Protein AF-A0A821CAJ6-F1 (afdb_monomer_lite)

pLDDT: mean 86.56, std 4.76, range [64.5, 92.81]

Structure (mmCIF, N/CA/C/O backbone):
data_AF-A0A821CAJ6-F1
#
_entry.id   AF-A0A821CAJ6-F1
#
loop_
_atom_site.group_PDB
_atom_site.id
_atom_site.type_symbol
_atom_site.label_atom_id
_atom_site.label_alt_id
_atom_site.label_comp_id
_atom_site.label_asym_id
_atom_site.label_entity_id
_atom_site.label_seq_id
_atom_site.pdbx_PDB_ins_code
_atom_site.Cartn_x
_atom_site.Cartn_y
_atom_site.Cartn_z
_atom_site.occupancy
_atom_site.B_iso_or_equiv
_atom_site.auth_seq_id
_atom_site.auth_comp_id
_atom_site.auth_asym_id
_atom_site.auth_atom_id
_atom_site.pdbx_PDB_model_num
ATOM 1 N N . MET A 1 1 ? 24.712 6.018 -14.344 1.00 65.50 1 MET A N 1
ATOM 2 C CA . MET A 1 1 ? 23.713 7.097 -14.518 1.00 65.50 1 MET A CA 1
ATOM 3 C C . MET A 1 1 ? 22.374 6.457 -14.853 1.00 65.50 1 MET A C 1
ATOM 5 O O . MET A 1 1 ? 22.356 5.584 -15.709 1.00 65.50 1 MET A O 1
ATOM 9 N N . LEU A 1 2 ? 21.296 6.824 -14.154 1.00 74.81 2 LEU A N 1
ATOM 10 C CA . LEU A 1 2 ? 19.942 6.337 -14.452 1.00 74.81 2 LEU A CA 1
ATOM 11 C C . LEU A 1 2 ? 19.462 6.935 -15.780 1.00 74.81 2 LEU A C 1
ATOM 13 O O . LEU A 1 2 ? 19.533 8.147 -15.980 1.00 74.81 2 LEU A O 1
ATOM 17 N N . ASN A 1 3 ? 18.991 6.088 -16.692 1.00 91.06 3 ASN A N 1
ATOM 18 C CA . ASN A 1 3 ? 18.388 6.528 -17.949 1.00 91.06 3 ASN A CA 1
ATOM 19 C C . ASN A 1 3 ? 17.007 7.166 -17.675 1.00 91.06 3 ASN A C 1
ATOM 21 O O . ASN A 1 3 ? 16.331 6.774 -16.723 1.00 91.06 3 ASN A O 1
ATOM 25 N N . ARG A 1 4 ? 16.535 8.092 -18.528 1.00 86.00 4 ARG A N 1
ATOM 26 C CA . ARG A 1 4 ? 15.215 8.753 -18.399 1.00 86.00 4 ARG A CA 1
ATOM 27 C C . ARG A 1 4 ? 14.074 7.758 -18.172 1.00 86.00 4 ARG A C 1
ATOM 29 O O . ARG A 1 4 ? 13.186 8.015 -17.368 1.00 86.00 4 ARG A O 1
ATOM 36 N N . GLN A 1 5 ? 14.125 6.605 -18.836 1.00 87.19 5 GLN A N 1
ATOM 37 C CA . GLN A 1 5 ? 13.130 5.545 -18.680 1.00 87.19 5 GLN A CA 1
ATOM 38 C C . GLN A 1 5 ? 13.160 4.887 -17.288 1.00 87.19 5 GLN A C 1
ATOM 40 O O . GLN A 1 5 ? 12.113 4.575 -16.731 1.00 87.19 5 GLN A O 1
ATOM 45 N N . GLN A 1 6 ? 14.343 4.699 -16.698 1.00 86.44 6 GLN A N 1
ATOM 46 C CA . GLN A 1 6 ? 14.479 4.123 -15.357 1.00 86.44 6 GLN A CA 1
ATOM 47 C C . GLN A 1 6 ? 14.007 5.108 -14.283 1.00 86.44 6 GLN A C 1
ATOM 49 O O . GLN A 1 6 ? 13.326 4.703 -13.344 1.00 86.44 6 GLN A O 1
ATOM 54 N N . THR A 1 7 ? 14.291 6.401 -14.462 1.00 88.62 7 THR A N 1
ATOM 55 C CA . THR A 1 7 ? 13.745 7.463 -13.608 1.00 88.62 7 THR A CA 1
ATOM 56 C C . THR A 1 7 ? 12.221 7.525 -13.706 1.00 88.62 7 THR A C 1
ATOM 58 O O . THR A 1 7 ? 11.556 7.638 -12.683 1.00 88.62 7 THR A O 1
ATOM 61 N N . ALA A 1 8 ? 11.649 7.380 -14.906 1.00 88.69 8 ALA A N 1
ATOM 62 C CA . ALA A 1 8 ? 10.198 7.329 -15.080 1.00 88.69 8 ALA A CA 1
ATOM 63 C C . ALA A 1 8 ? 9.569 6.134 -14.343 1.00 88.69 8 ALA A C 1
ATOM 65 O O . ALA A 1 8 ? 8.589 6.311 -13.626 1.00 88.69 8 ALA A O 1
ATOM 66 N N . PHE A 1 9 ? 10.151 4.932 -14.444 1.00 88.25 9 PHE A N 1
ATOM 67 C CA . PHE A 1 9 ? 9.663 3.769 -13.692 1.00 88.25 9 PHE A CA 1
ATOM 68 C C . PHE A 1 9 ? 9.765 3.952 -12.179 1.00 88.25 9 PHE A C 1
ATOM 70 O O . PHE A 1 9 ? 8.855 3.552 -11.457 1.00 88.25 9 PHE A O 1
ATOM 77 N N . PHE A 1 10 ? 10.844 4.573 -11.704 1.00 89.25 10 PHE A N 1
ATOM 78 C CA . PHE A 1 10 ? 10.988 4.906 -10.294 1.00 89.25 10 PHE A CA 1
ATOM 79 C C . PHE A 1 10 ? 9.899 5.878 -9.830 1.00 89.25 10 PHE A C 1
ATOM 81 O O . PHE A 1 10 ? 9.248 5.61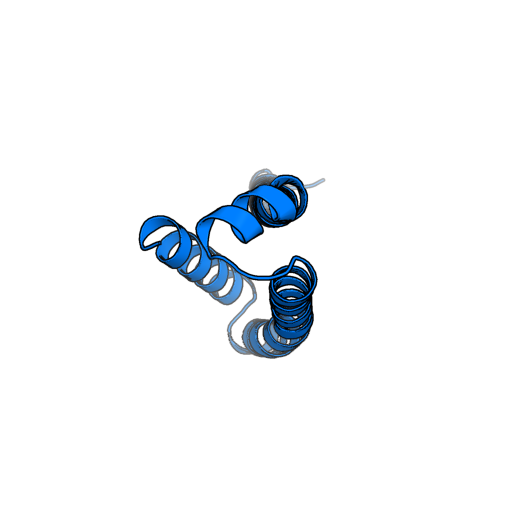1 -8.827 1.00 89.25 10 PHE A O 1
ATOM 88 N N . LEU A 1 11 ? 9.658 6.962 -10.575 1.00 92.38 11 LEU A N 1
ATOM 89 C CA . LEU A 1 11 ? 8.625 7.941 -10.233 1.00 92.38 11 LEU A CA 1
ATOM 90 C C . LEU A 1 11 ? 7.235 7.305 -10.202 1.00 92.38 11 LEU A C 1
ATOM 92 O O . LEU A 1 11 ? 6.497 7.524 -9.250 1.00 92.38 11 LEU A O 1
ATOM 96 N N . VAL A 1 12 ? 6.893 6.473 -11.189 1.00 90.62 12 VAL A N 1
ATOM 97 C CA . VAL A 1 12 ? 5.606 5.758 -11.204 1.00 90.62 12 VAL A CA 1
ATOM 98 C C . VAL A 1 12 ? 5.465 4.849 -9.981 1.00 90.62 12 VAL A C 1
ATOM 100 O O . VAL A 1 12 ? 4.430 4.878 -9.323 1.00 90.62 12 VAL A O 1
ATOM 103 N N . ALA A 1 13 ? 6.501 4.075 -9.643 1.00 88.44 13 ALA A N 1
ATOM 104 C CA . ALA A 1 13 ? 6.483 3.224 -8.454 1.00 88.44 13 ALA A CA 1
ATOM 105 C C . ALA A 1 13 ? 6.367 4.038 -7.156 1.00 88.44 13 ALA A C 1
ATOM 107 O O . ALA A 1 13 ? 5.640 3.647 -6.246 1.00 88.44 13 ALA A O 1
ATOM 108 N N . PHE A 1 14 ? 7.045 5.183 -7.088 1.00 91.19 14 PHE A N 1
ATOM 109 C CA . PHE A 1 14 ? 6.995 6.087 -5.945 1.00 91.19 14 PHE A CA 1
ATOM 110 C C . PHE A 1 14 ? 5.606 6.713 -5.762 1.00 91.19 14 PHE A C 1
ATOM 112 O O . PHE A 1 14 ? 5.075 6.706 -4.652 1.00 91.19 14 PHE A O 1
ATOM 119 N N . PHE A 1 15 ? 4.984 7.199 -6.841 1.00 91.69 15 PHE A N 1
ATOM 120 C CA . PHE A 1 15 ? 3.627 7.745 -6.789 1.00 91.69 15 PHE A CA 1
ATOM 121 C C . PHE A 1 15 ? 2.594 6.675 -6.441 1.00 91.69 15 PHE A C 1
ATOM 123 O O . PHE A 1 15 ? 1.761 6.917 -5.577 1.00 91.69 15 PHE A O 1
ATOM 130 N N . ALA A 1 16 ? 2.680 5.483 -7.041 1.00 89.38 16 ALA A N 1
ATOM 131 C CA . ALA A 1 16 ? 1.783 4.376 -6.712 1.00 89.38 16 ALA A CA 1
ATOM 132 C C . ALA A 1 16 ? 1.869 3.994 -5.225 1.00 89.38 16 ALA A C 1
ATOM 134 O O . ALA A 1 16 ? 0.848 3.815 -4.571 1.00 89.38 16 ALA A O 1
ATOM 135 N N . TRP A 1 17 ? 3.083 3.933 -4.670 1.00 89.38 17 TRP A N 1
ATOM 136 C CA . TRP A 1 17 ? 3.280 3.675 -3.243 1.00 89.38 17 TRP A CA 1
ATOM 137 C C . TRP A 1 17 ? 2.761 4.813 -2.352 1.00 89.38 17 TRP A C 1
ATOM 139 O O . TRP A 1 17 ? 2.209 4.561 -1.285 1.00 89.38 17 TRP A O 1
ATOM 149 N N . THR A 1 18 ? 2.913 6.063 -2.792 1.00 92.81 18 THR A N 1
ATOM 150 C CA . THR A 1 18 ? 2.411 7.233 -2.057 1.00 92.81 18 THR A CA 1
ATOM 151 C C . THR A 1 18 ? 0.882 7.249 -2.003 1.00 92.81 18 THR A C 1
ATOM 153 O O . THR A 1 18 ? 0.330 7.554 -0.950 1.00 92.81 18 THR A O 1
ATOM 156 N N . LEU A 1 19 ? 0.206 6.897 -3.103 1.00 89.75 19 LEU A N 1
ATOM 15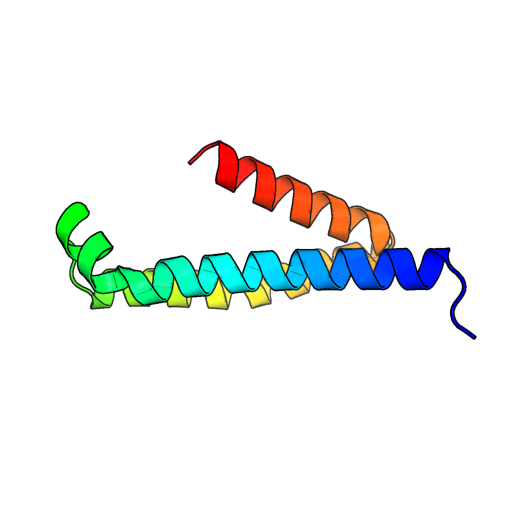7 C CA . LEU A 1 19 ? -1.257 6.796 -3.156 1.00 89.75 19 LEU A CA 1
ATOM 158 C C . LEU A 1 19 ? -1.774 5.676 -2.235 1.00 89.75 19 LEU A C 1
ATOM 160 O O . LEU A 1 19 ? -2.603 5.946 -1.377 1.00 89.75 19 LEU A O 1
ATOM 164 N N . ASP A 1 20 ? -1.182 4.477 -2.294 1.00 88.50 20 ASP A N 1
ATOM 165 C CA . ASP A 1 20 ? -1.514 3.362 -1.381 1.00 88.50 20 ASP A CA 1
ATOM 166 C C . ASP A 1 20 ? -1.384 3.761 0.103 1.00 88.50 20 ASP A C 1
ATOM 168 O O . ASP A 1 20 ? -2.239 3.452 0.935 1.00 88.50 20 ASP A O 1
ATOM 172 N N . ALA A 1 21 ? -0.323 4.497 0.450 1.00 90.88 21 ALA A N 1
ATOM 173 C CA . ALA A 1 21 ? -0.136 4.996 1.808 1.00 90.88 21 ALA A CA 1
ATOM 174 C C . ALA A 1 21 ? -1.183 6.055 2.192 1.00 90.88 21 ALA A C 1
ATOM 176 O O . ALA A 1 21 ? -1.697 6.027 3.312 1.00 90.88 21 ALA A O 1
ATOM 177 N N . PHE A 1 22 ? -1.496 6.983 1.283 1.00 91.50 22 PHE A N 1
ATOM 178 C CA . PHE A 1 22 ? -2.500 8.022 1.503 1.00 91.50 22 PHE A CA 1
ATOM 179 C C . PHE A 1 22 ? -3.861 7.420 1.873 1.00 91.50 22 PHE A C 1
ATOM 181 O O . PHE A 1 22 ? -4.449 7.837 2.872 1.00 91.50 22 PHE A O 1
ATOM 188 N N . ASP A 1 23 ? -4.310 6.391 1.160 1.00 88.56 23 ASP A N 1
ATOM 189 C CA . ASP A 1 23 ? -5.610 5.763 1.410 1.00 88.56 23 ASP A CA 1
ATOM 190 C C . ASP A 1 23 ? -5.655 5.021 2.747 1.00 88.56 23 ASP A C 1
ATOM 192 O O . ASP A 1 23 ? -6.609 5.163 3.522 1.00 88.56 23 ASP A O 1
ATOM 196 N N . PHE A 1 24 ? -4.575 4.318 3.099 1.00 88.81 24 PHE A N 1
ATOM 197 C CA . PHE A 1 24 ? -4.447 3.698 4.417 1.00 88.81 24 PHE A CA 1
ATOM 198 C C . PHE A 1 24 ? -4.557 4.727 5.556 1.00 88.81 24 PHE A C 1
ATOM 200 O O . PHE A 1 24 ? -5.251 4.493 6.556 1.00 88.81 24 PHE A O 1
ATOM 207 N N . PHE A 1 25 ? -3.897 5.881 5.417 1.00 91.12 25 PHE A N 1
ATOM 208 C CA . PHE A 1 25 ? -3.967 6.944 6.418 1.00 91.12 25 PHE A CA 1
ATOM 209 C C . PHE A 1 25 ? -5.327 7.637 6.437 1.00 91.12 25 PHE A C 1
ATOM 211 O O . PHE A 1 25 ? -5.833 7.910 7.524 1.00 91.12 25 PHE A O 1
ATOM 218 N N . SER A 1 26 ? -5.949 7.864 5.280 1.00 90.94 26 SER A N 1
ATOM 219 C CA . SER A 1 26 ? -7.287 8.452 5.183 1.00 90.94 26 SER A CA 1
ATOM 220 C C . SER A 1 26 ? -8.314 7.640 5.982 1.00 90.94 26 SER A C 1
ATOM 222 O O . SER A 1 26 ? -9.039 8.193 6.813 1.00 90.94 26 SER A O 1
ATOM 224 N N . VAL A 1 27 ? -8.307 6.309 5.842 1.00 88.81 27 VAL A N 1
ATOM 225 C CA . VAL A 1 27 ? -9.189 5.422 6.621 1.00 88.81 27 VAL A CA 1
ATOM 226 C C . VAL A 1 27 ? -8.824 5.429 8.105 1.00 88.81 27 VAL A C 1
ATOM 228 O O . VAL A 1 27 ? -9.706 5.535 8.958 1.00 88.81 27 VAL A O 1
ATOM 231 N N . THR A 1 28 ? -7.531 5.345 8.431 1.00 89.38 28 THR A N 1
ATOM 232 C CA . THR A 1 28 ? -7.064 5.247 9.824 1.00 89.38 28 THR A CA 1
ATOM 233 C C . THR A 1 28 ? -7.342 6.523 10.630 1.00 89.38 28 THR A C 1
ATOM 235 O O . THR A 1 28 ? -7.677 6.448 11.813 1.00 89.38 28 THR A O 1
ATOM 238 N N . LEU A 1 29 ? -7.259 7.699 10.004 1.00 91.38 29 LEU A N 1
ATOM 239 C CA . LEU A 1 29 ? -7.563 8.982 10.648 1.00 91.38 29 LEU A CA 1
ATOM 240 C C . LEU A 1 29 ? -9.067 9.175 10.893 1.00 91.38 29 LEU A C 1
ATOM 242 O O . LEU A 1 29 ? -9.450 9.803 11.878 1.00 91.38 29 LEU A O 1
ATOM 246 N N . ASN A 1 30 ? -9.920 8.587 10.050 1.00 91.44 30 ASN A N 1
ATOM 247 C CA . ASN A 1 30 ? -11.376 8.739 10.116 1.00 91.44 30 ASN A CA 1
ATOM 248 C C . ASN A 1 30 ? -12.101 7.570 10.816 1.00 91.44 30 ASN A C 1
ATOM 250 O O . ASN A 1 30 ? -13.329 7.488 10.766 1.00 91.44 30 ASN A O 1
ATOM 254 N N . ILE A 1 31 ? -11.385 6.680 11.522 1.00 88.69 31 ILE A N 1
ATOM 255 C CA . ILE A 1 31 ? -11.958 5.472 12.158 1.00 88.69 31 ILE A CA 1
ATOM 256 C C . ILE A 1 31 ? -13.181 5.780 13.040 1.00 88.69 31 ILE A C 1
ATOM 258 O O . ILE A 1 31 ? -14.150 5.019 13.048 1.00 88.69 31 ILE A O 1
ATOM 262 N N . ILE A 1 32 ? -13.155 6.883 13.792 1.00 87.88 32 ILE A N 1
ATOM 263 C CA . ILE A 1 32 ? -14.242 7.249 14.714 1.00 87.88 32 ILE A CA 1
ATOM 264 C C . ILE A 1 32 ? -15.514 7.622 13.945 1.00 87.88 32 ILE A C 1
ATOM 266 O O . ILE A 1 32 ? -16.613 7.230 14.339 1.00 87.88 32 ILE A O 1
ATOM 270 N N . GLU A 1 33 ? -15.378 8.384 12.864 1.00 87.75 33 GLU A N 1
ATOM 271 C CA . GLU A 1 33 ? -16.507 8.846 12.057 1.00 87.75 33 GLU A CA 1
ATOM 272 C C . GLU A 1 33 ? -17.103 7.700 11.238 1.00 87.75 33 GLU A C 1
ATOM 274 O O . GLU A 1 33 ? -18.315 7.493 11.266 1.00 87.75 33 GLU A O 1
ATOM 279 N N . ILE A 1 34 ? -16.250 6.854 10.650 1.00 86.06 34 ILE A N 1
ATOM 280 C CA . ILE A 1 34 ? -16.661 5.607 9.990 1.00 86.06 34 ILE A CA 1
ATOM 281 C C . ILE A 1 34 ? -17.423 4.707 10.983 1.00 86.06 34 ILE A C 1
ATOM 283 O O . ILE A 1 34 ? -18.478 4.165 10.655 1.00 86.06 34 ILE A O 1
ATOM 287 N N . GLY A 1 35 ? -16.953 4.599 12.232 1.00 86.31 35 GLY A N 1
ATOM 288 C CA . GLY A 1 35 ? -17.630 3.839 13.292 1.00 86.31 35 GLY A CA 1
ATOM 289 C C . GLY A 1 35 ? -19.043 4.329 13.584 1.00 86.31 35 GLY A C 1
ATOM 290 O O . GLY A 1 35 ? -19.959 3.516 13.730 1.00 86.31 35 GLY A O 1
ATOM 291 N N . LYS A 1 36 ? -19.240 5.652 13.605 1.00 88.00 36 LYS A N 1
ATOM 292 C CA . LYS A 1 36 ? -20.560 6.272 13.790 1.00 88.00 36 LYS A CA 1
ATOM 293 C C . LYS A 1 36 ? -21.484 5.991 12.606 1.00 88.00 36 LYS A C 1
ATOM 295 O O . LYS A 1 36 ? -22.622 5.590 12.830 1.00 88.00 36 LYS A O 1
ATOM 300 N N . THR A 1 37 ? -20.995 6.134 11.375 1.00 88.12 37 THR A N 1
ATOM 301 C CA . THR A 1 37 ? -21.790 5.926 10.151 1.00 88.12 37 THR A CA 1
ATOM 302 C C . THR A 1 37 ? -22.267 4.482 10.003 1.00 88.12 37 THR A C 1
ATOM 304 O O . THR A 1 37 ? -23.422 4.243 9.664 1.00 88.12 37 THR A O 1
ATOM 307 N N . PHE A 1 38 ? -21.410 3.505 10.312 1.00 84.19 38 PHE A N 1
ATOM 308 C CA . PHE A 1 38 ? -21.751 2.082 10.205 1.00 84.19 38 PHE A CA 1
ATOM 309 C C . PHE A 1 38 ? -22.320 1.478 11.499 1.00 84.19 38 PHE A C 1
ATOM 311 O O . PHE A 1 38 ? -22.611 0.281 11.539 1.00 84.19 38 PHE A O 1
ATOM 318 N N . ASN A 1 39 ? -22.481 2.285 12.556 1.00 86.56 39 ASN A N 1
ATOM 319 C CA . ASN A 1 39 ? -22.894 1.855 13.895 1.00 86.56 39 ASN A CA 1
ATOM 320 C C . ASN A 1 39 ? -22.087 0.633 14.396 1.00 86.56 39 ASN A C 1
ATOM 322 O O . ASN A 1 39 ? -22.630 -0.354 14.904 1.00 86.56 39 ASN A O 1
ATOM 326 N N . LYS A 1 40 ? -20.765 0.673 14.186 1.00 85.88 40 LYS A N 1
ATOM 327 C CA . LYS A 1 40 ? -19.805 -0.364 14.592 1.00 85.88 40 LYS A CA 1
ATOM 328 C C . LYS A 1 40 ? -18.806 0.210 15.586 1.00 85.88 40 LYS A C 1
ATOM 330 O O . LYS A 1 40 ? -18.423 1.374 15.509 1.00 85.88 40 LYS A O 1
ATOM 335 N N . SER A 1 41 ? -18.349 -0.626 16.517 1.00 86.50 41 SER A N 1
ATOM 336 C CA . SER A 1 41 ? -17.289 -0.228 17.442 1.00 86.50 41 SER A CA 1
ATOM 337 C C . SER A 1 41 ? -15.977 0.013 16.691 1.00 86.50 41 SER A C 1
ATOM 339 O O . SER A 1 41 ? -15.679 -0.646 15.692 1.00 86.50 41 SER A O 1
ATOM 341 N N . VAL A 1 42 ? -15.160 0.923 17.224 1.00 83.75 42 VAL A N 1
ATOM 342 C CA . VAL A 1 42 ? -13.802 1.204 16.730 1.00 83.75 42 VAL A CA 1
ATOM 343 C C . VAL A 1 42 ? -12.985 -0.087 16.594 1.00 83.75 42 VAL A C 1
ATOM 345 O O . VAL A 1 42 ? -12.304 -0.277 15.593 1.00 83.75 42 VAL A O 1
ATOM 348 N N . ALA A 1 43 ? -13.138 -1.024 17.537 1.00 86.31 43 ALA A N 1
ATOM 349 C CA . ALA A 1 43 ? -12.459 -2.318 17.508 1.00 86.31 43 ALA A CA 1
ATOM 350 C C . ALA A 1 43 ? -12.783 -3.147 16.251 1.00 86.31 43 ALA A C 1
ATOM 352 O O . ALA A 1 43 ? -11.885 -3.775 15.693 1.00 86.31 43 ALA A O 1
ATOM 353 N N . HIS A 1 44 ? -14.030 -3.128 15.764 1.00 85.12 44 HIS A N 1
ATOM 354 C CA . HIS A 1 44 ? -14.393 -3.836 14.532 1.00 85.12 44 HIS A CA 1
ATOM 355 C C . HIS A 1 44 ? -13.757 -3.208 13.287 1.00 85.12 44 HIS A C 1
ATOM 357 O O . HIS A 1 44 ? -13.346 -3.937 12.386 1.00 85.12 44 HIS A O 1
ATOM 363 N N . ILE A 1 45 ? -13.631 -1.879 13.246 1.00 86.88 45 ILE A N 1
ATOM 364 C CA . ILE A 1 45 ? -12.974 -1.181 12.132 1.00 86.88 45 ILE A CA 1
ATOM 365 C C . ILE A 1 45 ? -11.467 -1.440 12.153 1.00 86.88 45 ILE A C 1
ATOM 367 O O . ILE A 1 45 ? -10.897 -1.825 11.135 1.00 86.88 45 ILE A O 1
ATOM 371 N N . THR A 1 46 ? -10.819 -1.316 13.314 1.00 86.94 46 THR A N 1
ATOM 372 C CA . THR A 1 46 ? -9.389 -1.626 13.475 1.00 86.94 46 THR A CA 1
ATOM 373 C C . THR A 1 46 ? -9.079 -3.087 13.143 1.00 86.94 46 THR A C 1
ATOM 375 O O . THR A 1 46 ? -8.033 -3.386 12.561 1.00 86.94 46 THR A O 1
ATOM 378 N N . TRP A 1 47 ? -9.999 -4.005 13.453 1.00 90.81 47 TRP A N 1
ATOM 379 C CA . TRP A 1 47 ? -9.884 -5.395 13.026 1.00 90.81 47 TRP A CA 1
ATOM 380 C C . TRP A 1 47 ? -9.916 -5.531 11.500 1.00 90.81 47 TRP A C 1
ATOM 382 O O . TRP A 1 47 ? -9.060 -6.209 10.937 1.00 90.81 47 TRP A O 1
ATOM 392 N N . GLY A 1 48 ? -10.824 -4.825 10.820 1.00 87.75 48 GLY A N 1
ATOM 393 C CA . GLY A 1 48 ? -10.855 -4.757 9.356 1.00 87.75 48 GLY A CA 1
ATOM 394 C C . GLY A 1 48 ? -9.531 -4.268 8.758 1.00 87.75 48 GLY A C 1
ATOM 395 O O . GLY A 1 48 ? -8.977 -4.924 7.881 1.00 87.75 48 GLY A O 1
ATOM 396 N N . ILE A 1 49 ? -8.965 -3.186 9.301 1.00 89.25 49 ILE A N 1
ATOM 397 C CA . ILE A 1 49 ? -7.653 -2.658 8.882 1.00 89.25 49 ILE A CA 1
ATOM 398 C C . ILE A 1 49 ? -6.546 -3.706 9.075 1.00 89.25 49 ILE A C 1
ATOM 400 O O . ILE A 1 49 ? -5.696 -3.894 8.205 1.00 89.25 49 ILE A O 1
ATOM 404 N N . THR A 1 50 ? -6.569 -4.430 10.196 1.00 89.88 50 THR A N 1
ATOM 405 C CA . THR A 1 50 ? -5.595 -5.490 10.494 1.00 89.88 50 THR A CA 1
ATOM 406 C C . THR A 1 50 ? -5.677 -6.628 9.476 1.00 89.88 50 THR A C 1
ATOM 408 O O . THR A 1 50 ? -4.646 -7.078 8.975 1.00 89.88 50 THR A O 1
ATOM 411 N N . VAL A 1 51 ? -6.889 -7.062 9.115 1.00 90.12 51 VAL A N 1
ATOM 412 C CA . VAL A 1 51 ? -7.105 -8.076 8.072 1.00 90.12 51 VAL A CA 1
ATOM 413 C C . VAL A 1 51 ? -6.575 -7.589 6.719 1.00 90.12 51 VAL A C 1
ATOM 415 O O . VAL A 1 51 ? -5.885 -8.345 6.034 1.00 90.12 51 VAL A O 1
ATOM 418 N N . THR A 1 52 ? -6.804 -6.323 6.361 1.00 88.81 52 THR A N 1
ATOM 419 C CA . THR A 1 52 ? -6.248 -5.718 5.138 1.00 88.81 52 THR A CA 1
ATOM 420 C C . THR A 1 52 ? -4.715 -5.737 5.135 1.00 88.81 52 THR A C 1
ATOM 422 O O . THR A 1 52 ? -4.097 -6.111 4.137 1.00 88.81 52 THR A O 1
ATOM 425 N N . LEU A 1 53 ? -4.074 -5.417 6.264 1.00 89.25 53 LEU A N 1
ATOM 426 C CA . LEU A 1 53 ? -2.614 -5.483 6.401 1.00 89.25 53 LEU A CA 1
ATOM 427 C C . LEU A 1 53 ? -2.077 -6.916 6.292 1.00 89.25 53 LEU A C 1
ATOM 429 O O . LEU A 1 53 ? -1.034 -7.136 5.680 1.00 89.25 53 LEU A O 1
ATOM 433 N N . MET A 1 54 ? -2.787 -7.905 6.836 1.00 90.50 54 MET A N 1
ATOM 434 C CA . MET A 1 54 ? -2.416 -9.315 6.674 1.00 90.50 54 MET A CA 1
ATOM 435 C C . MET A 1 54 ? -2.534 -9.762 5.213 1.00 90.50 54 MET A C 1
ATOM 437 O O . MET A 1 54 ? -1.649 -10.457 4.703 1.00 90.50 54 MET A O 1
ATOM 441 N N . LEU A 1 55 ? -3.584 -9.317 4.516 1.00 88.81 55 LEU A N 1
ATOM 442 C CA . LEU A 1 55 ? -3.779 -9.596 3.096 1.00 88.81 55 LEU A CA 1
ATOM 443 C C . LEU A 1 55 ? -2.645 -9.016 2.240 1.00 88.81 55 LEU A C 1
ATOM 445 O O . LEU A 1 55 ? -2.276 -9.631 1.243 1.00 88.81 55 LEU A O 1
ATOM 449 N N . ARG A 1 56 ? -2.025 -7.900 2.649 1.00 87.25 56 ARG A N 1
ATOM 450 C CA . ARG A 1 56 ? -0.846 -7.331 1.973 1.00 87.25 56 ARG A CA 1
ATOM 451 C C . ARG A 1 56 ? 0.295 -8.344 1.857 1.00 87.25 56 ARG A C 1
ATOM 453 O O . ARG A 1 56 ? 0.876 -8.479 0.784 1.00 87.25 56 ARG A O 1
ATOM 460 N N . SER A 1 57 ? 0.592 -9.086 2.925 1.00 89.69 57 SER A N 1
ATOM 461 C CA . SER A 1 57 ? 1.629 -10.129 2.913 1.00 89.69 57 SER A CA 1
ATOM 462 C C . SER A 1 57 ? 1.265 -11.282 1.978 1.00 89.69 57 SER A C 1
ATOM 464 O O . SER A 1 57 ? 2.107 -11.753 1.216 1.00 89.69 57 SER A O 1
ATOM 466 N N . VAL A 1 58 ? -0.004 -11.700 1.984 1.00 90.50 58 VAL A N 1
ATOM 467 C CA . VAL A 1 58 ? -0.512 -12.738 1.072 1.00 90.50 58 VAL A CA 1
ATOM 468 C C . VAL A 1 58 ? -0.394 -12.277 -0.382 1.00 90.50 58 VAL A C 1
ATOM 470 O O . VAL A 1 58 ? 0.144 -12.997 -1.222 1.00 90.50 58 VAL A O 1
ATOM 473 N N . GLY A 1 59 ? -0.820 -11.046 -0.670 1.00 85.69 59 GLY A N 1
ATOM 474 C CA . GLY A 1 59 ? -0.683 -10.418 -1.978 1.00 85.69 59 GLY A CA 1
ATOM 475 C C . GLY A 1 59 ? 0.777 -10.323 -2.419 1.00 85.69 59 GLY A C 1
ATOM 476 O O . GLY A 1 59 ? 1.086 -10.675 -3.552 1.00 85.69 59 GLY A O 1
ATOM 477 N N . ALA A 1 60 ? 1.695 -9.934 -1.531 1.00 87.31 60 ALA A N 1
ATOM 478 C CA . ALA A 1 60 ? 3.122 -9.852 -1.841 1.00 87.31 60 ALA A CA 1
ATOM 479 C C . ALA A 1 60 ? 3.716 -11.209 -2.250 1.00 87.31 60 ALA A C 1
ATOM 481 O O . ALA A 1 60 ? 4.513 -11.263 -3.183 1.00 87.31 60 ALA A O 1
ATOM 482 N N . ILE A 1 61 ? 3.296 -12.307 -1.613 1.00 89.62 61 ILE A N 1
ATOM 483 C CA . ILE A 1 61 ? 3.724 -13.661 -1.996 1.00 89.62 61 ILE A CA 1
ATOM 484 C C . ILE A 1 61 ? 3.159 -14.025 -3.375 1.00 89.62 61 ILE A C 1
ATOM 486 O O . ILE A 1 61 ? 3.906 -14.444 -4.258 1.00 89.62 61 ILE A O 1
ATOM 490 N N . VAL A 1 62 ? 1.855 -13.829 -3.590 1.00 88.12 62 VAL A N 1
ATOM 491 C CA . VAL A 1 62 ? 1.182 -14.192 -4.849 1.00 88.12 62 VAL A CA 1
ATOM 492 C C . VAL A 1 62 ? 1.722 -13.375 -6.028 1.00 88.12 62 VAL A C 1
ATOM 494 O O . VAL A 1 62 ? 2.150 -13.943 -7.034 1.00 88.12 62 VAL A O 1
ATOM 497 N N . PHE A 1 63 ? 1.750 -12.047 -5.904 1.00 84.81 63 PHE A N 1
ATOM 498 C CA . PHE A 1 63 ? 2.263 -11.153 -6.942 1.00 84.81 63 PHE A CA 1
ATOM 499 C C . PHE A 1 63 ? 3.790 -11.213 -7.068 1.00 84.81 63 PHE A C 1
ATOM 501 O O . PHE A 1 63 ? 4.305 -10.967 -8.158 1.00 84.81 63 PHE A O 1
ATOM 508 N N . GLY A 1 64 ? 4.512 -11.589 -6.007 1.00 84.62 64 GLY A N 1
ATOM 509 C CA . GLY A 1 64 ? 5.949 -11.866 -6.046 1.00 84.62 64 GLY A CA 1
ATOM 510 C C . GLY A 1 64 ? 6.267 -13.073 -6.926 1.00 84.62 64 GLY A C 1
ATOM 511 O O . GLY A 1 64 ? 7.005 -12.943 -7.899 1.00 84.62 64 GLY A O 1
ATOM 512 N N . ILE A 1 65 ? 5.604 -14.209 -6.679 1.00 87.12 65 ILE A N 1
ATOM 513 C CA . ILE A 1 65 ? 5.744 -15.420 -7.508 1.00 87.12 65 ILE A CA 1
ATOM 514 C C . ILE A 1 65 ? 5.298 -15.149 -8.954 1.00 87.12 65 ILE A C 1
ATOM 516 O O . ILE A 1 65 ? 5.932 -15.610 -9.907 1.00 87.12 65 ILE A O 1
ATOM 520 N N . ALA A 1 66 ? 4.220 -14.381 -9.143 1.00 85.56 66 ALA A N 1
ATOM 521 C CA . ALA A 1 66 ? 3.780 -13.972 -10.474 1.00 85.56 66 ALA A CA 1
ATOM 522 C C . ALA A 1 66 ? 4.809 -13.060 -11.173 1.00 85.56 66 ALA A C 1
ATOM 524 O O . ALA A 1 66 ? 5.021 -13.188 -12.378 1.00 85.56 66 ALA A O 1
ATOM 525 N N . GLY A 1 67 ? 5.479 -12.177 -10.427 1.00 84.19 67 GLY A N 1
ATOM 526 C CA . GLY A 1 67 ? 6.584 -11.335 -10.892 1.00 84.19 67 GLY A CA 1
ATOM 527 C C . GLY A 1 67 ? 7.772 -12.133 -11.408 1.00 84.19 67 GLY A C 1
ATOM 528 O O . GLY A 1 67 ? 8.302 -11.803 -12.472 1.00 84.19 67 GLY A O 1
ATOM 529 N N . ASP A 1 68 ? 8.126 -13.203 -10.700 1.00 84.00 68 ASP A N 1
ATOM 530 C CA . ASP A 1 68 ? 9.250 -14.071 -11.054 1.00 84.00 68 ASP A CA 1
ATOM 531 C C . ASP A 1 68 ? 8.963 -14.920 -12.302 1.00 84.00 68 ASP A C 1
ATOM 533 O O . ASP A 1 68 ? 9.870 -15.180 -13.091 1.00 84.00 68 ASP A O 1
ATOM 537 N N . ARG A 1 69 ? 7.700 -15.321 -12.529 1.00 83.19 69 ARG A N 1
ATOM 538 C CA . ARG A 1 69 ? 7.308 -16.149 -13.689 1.00 83.19 69 ARG A CA 1
ATOM 539 C C . ARG A 1 69 ? 6.897 -15.364 -14.936 1.00 83.19 69 ARG A C 1
ATOM 541 O O . ARG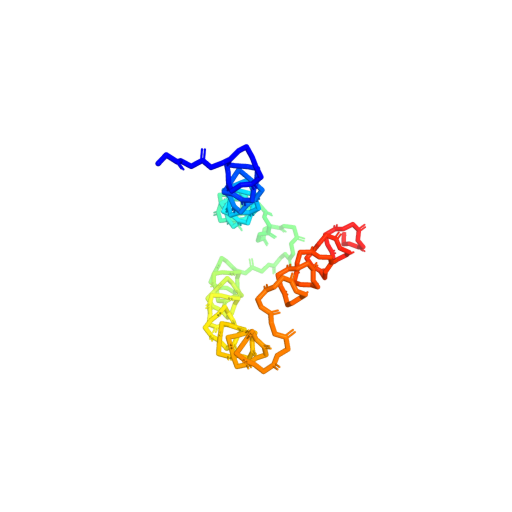 A 1 69 ? 7.215 -15.793 -16.040 1.00 83.19 69 ARG A O 1
ATOM 548 N N . PHE A 1 70 ? 6.177 -14.251 -14.788 1.00 77.38 70 PHE A N 1
ATOM 549 C CA . PHE A 1 70 ? 5.565 -13.508 -15.907 1.00 77.38 70 PHE A CA 1
ATOM 550 C C . PHE A 1 70 ? 6.245 -12.159 -16.203 1.00 77.38 70 PHE A C 1
ATOM 552 O O . PHE A 1 70 ? 5.846 -11.443 -17.123 1.00 77.38 70 PHE A O 1
ATOM 559 N N . GLY A 1 71 ? 7.292 -11.815 -15.448 1.00 77.31 71 GLY A N 1
ATOM 560 C CA . GLY A 1 71 ? 8.040 -10.569 -15.580 1.00 77.31 71 GLY A CA 1
ATOM 561 C C . GLY A 1 71 ? 7.400 -9.411 -14.808 1.00 77.31 71 GLY A C 1
ATOM 562 O O . GLY A 1 71 ? 6.218 -9.118 -14.949 1.00 77.31 71 GLY A O 1
ATOM 563 N N . ARG A 1 72 ? 8.210 -8.687 -14.024 1.00 77.56 72 ARG A N 1
ATOM 564 C CA . ARG A 1 72 ? 7.788 -7.699 -13.003 1.00 77.56 72 ARG A CA 1
ATOM 565 C C . ARG A 1 72 ? 6.870 -6.560 -13.482 1.00 77.56 72 ARG A C 1
ATOM 567 O O . ARG A 1 72 ? 6.183 -5.955 -12.664 1.00 77.56 72 ARG A O 1
ATOM 574 N N . LYS A 1 73 ? 6.843 -6.249 -14.784 1.00 78.38 73 LYS A N 1
ATOM 575 C CA . LYS A 1 73 ? 6.047 -5.140 -15.343 1.00 78.38 73 LYS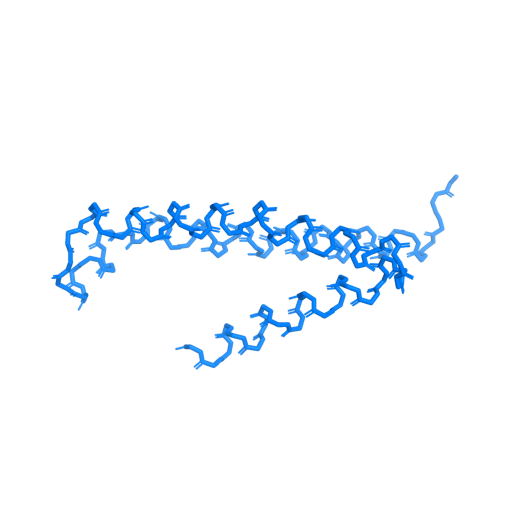 A CA 1
ATOM 576 C C . LYS A 1 73 ? 4.539 -5.413 -15.287 1.00 78.38 73 LYS A C 1
ATOM 578 O O . LYS A 1 73 ? 3.787 -4.538 -14.875 1.00 78.38 73 LYS A O 1
ATOM 583 N N . TRP A 1 74 ? 4.097 -6.598 -15.706 1.00 80.38 74 TRP A N 1
ATOM 584 C CA . TRP A 1 74 ? 2.667 -6.904 -15.836 1.00 80.38 74 TRP A CA 1
ATOM 585 C C . TRP A 1 74 ? 1.955 -7.091 -14.491 1.00 80.38 74 TRP A C 1
ATOM 587 O O . TRP A 1 74 ? 0.896 -6.492 -14.320 1.00 80.38 74 TRP A O 1
ATOM 597 N N . PRO A 1 75 ? 2.528 -7.801 -13.500 1.00 84.38 75 PRO A N 1
ATOM 598 C CA . PRO A 1 75 ? 1.934 -7.909 -12.169 1.00 84.38 75 PRO A CA 1
ATOM 599 C C . PRO A 1 75 ? 1.766 -6.554 -11.483 1.00 84.38 75 PRO A C 1
ATOM 601 O O . PRO A 1 75 ? 0.752 -6.328 -10.835 1.00 84.38 75 PRO A O 1
ATOM 604 N N . PHE A 1 76 ? 2.713 -5.629 -11.676 1.00 83.75 76 PHE A N 1
ATOM 605 C CA . PHE A 1 76 ? 2.615 -4.273 -11.135 1.00 83.75 76 PHE A CA 1
ATOM 606 C C . PHE A 1 76 ? 1.451 -3.484 -11.752 1.00 83.75 76 PHE A C 1
ATOM 608 O O . PHE A 1 76 ? 0.655 -2.893 -11.028 1.00 83.75 76 PHE A O 1
ATOM 615 N N . VAL A 1 77 ? 1.309 -3.518 -13.082 1.00 85.12 77 VAL A N 1
ATOM 616 C CA . VAL A 1 77 ? 0.207 -2.832 -13.780 1.00 85.12 77 VAL A CA 1
ATOM 617 C C . VAL A 1 77 ? -1.148 -3.431 -13.407 1.00 85.12 77 VAL A C 1
ATOM 619 O O . VAL A 1 77 ? -2.085 -2.684 -13.149 1.00 85.12 77 VAL A O 1
ATOM 622 N N . ILE A 1 78 ? -1.251 -4.762 -13.342 1.00 87.25 78 ILE A N 1
ATOM 623 C CA . ILE A 1 78 ? -2.490 -5.448 -12.953 1.00 87.25 78 ILE A CA 1
ATOM 624 C C . ILE A 1 78 ? -2.874 -5.090 -11.516 1.00 87.25 78 ILE A C 1
ATOM 626 O O . ILE A 1 78 ? -4.039 -4.811 -11.264 1.00 87.25 78 ILE A O 1
ATOM 630 N N . ASN A 1 79 ? -1.911 -5.061 -10.590 1.00 86.06 79 ASN A N 1
ATOM 631 C CA . ASN A 1 79 ? -2.167 -4.709 -9.195 1.00 86.06 79 ASN A CA 1
ATOM 632 C C . ASN A 1 79 ? -2.735 -3.283 -9.069 1.00 86.06 79 ASN A C 1
ATOM 634 O O . ASN A 1 79 ? -3.788 -3.104 -8.462 1.00 86.06 79 ASN A O 1
ATOM 638 N N . ILE A 1 80 ? -2.116 -2.303 -9.737 1.00 86.06 80 ILE A N 1
ATOM 639 C CA . ILE A 1 80 ? -2.611 -0.916 -9.752 1.00 86.06 80 ILE A CA 1
ATOM 640 C C . ILE A 1 80 ? -3.980 -0.812 -10.428 1.00 86.06 80 ILE A C 1
ATOM 642 O O . ILE A 1 80 ? -4.854 -0.111 -9.931 1.00 86.06 80 ILE A O 1
ATOM 646 N N . ALA A 1 81 ? -4.193 -1.502 -11.550 1.00 87.19 81 ALA A N 1
ATOM 647 C CA . ALA A 1 81 ? -5.481 -1.481 -12.239 1.00 87.19 81 ALA A CA 1
ATOM 648 C C . ALA A 1 81 ? -6.599 -2.063 -11.363 1.00 87.19 81 ALA A C 1
ATOM 650 O O . ALA A 1 81 ? -7.706 -1.527 -11.338 1.00 87.19 81 ALA A O 1
ATOM 651 N N . PHE A 1 82 ? -6.304 -3.134 -10.621 1.00 86.06 82 PHE A N 1
ATOM 652 C CA . PHE A 1 82 ? -7.237 -3.737 -9.675 1.00 86.06 82 PHE A CA 1
ATOM 653 C C . PHE A 1 82 ? -7.579 -2.763 -8.546 1.00 86.06 82 PHE A C 1
ATOM 655 O O . PHE A 1 82 ? -8.754 -2.553 -8.262 1.00 86.06 82 PHE A O 1
ATOM 662 N N . TYR A 1 83 ? -6.557 -2.119 -7.973 1.00 83.94 83 TYR A N 1
ATOM 663 C CA . TYR A 1 83 ? -6.711 -1.092 -6.948 1.00 83.94 83 TYR A CA 1
ATOM 664 C C . TYR A 1 83 ? -7.611 0.060 -7.415 1.00 83.94 83 TYR A C 1
ATOM 666 O O . TYR A 1 83 ? -8.661 0.302 -6.828 1.00 83.94 83 TYR A O 1
ATOM 674 N N . ALA A 1 84 ? -7.265 0.685 -8.543 1.00 86.12 84 ALA A N 1
ATOM 675 C CA . ALA A 1 84 ? -8.001 1.821 -9.092 1.00 86.12 84 ALA A CA 1
ATOM 676 C C . ALA A 1 84 ? -9.450 1.468 -9.463 1.00 86.12 84 ALA A C 1
ATOM 678 O O . ALA A 1 84 ? -10.357 2.276 -9.290 1.00 86.12 84 ALA A O 1
ATOM 679 N N . THR A 1 85 ? -9.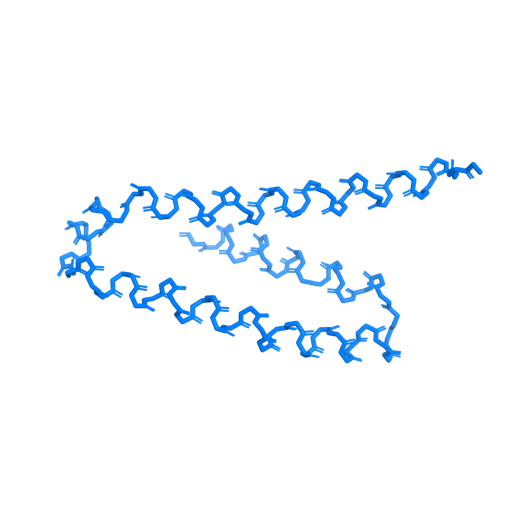691 0.254 -9.970 1.00 88.56 85 THR A N 1
ATOM 680 C CA . THR A 1 85 ? -11.050 -0.183 -10.322 1.00 88.56 85 THR A CA 1
ATOM 681 C C . THR A 1 85 ? -11.921 -0.349 -9.078 1.00 88.56 85 THR A C 1
ATOM 683 O O . THR A 1 85 ? -13.082 0.047 -9.098 1.00 88.56 85 THR A O 1
ATOM 686 N N . LEU A 1 86 ? -11.372 -0.911 -7.996 1.00 85.94 86 LEU A N 1
ATOM 687 C CA . LEU A 1 86 ? -12.093 -1.069 -6.731 1.00 85.94 86 LEU A CA 1
ATOM 688 C C . LEU A 1 86 ? -12.398 0.273 -6.069 1.00 85.94 86 LEU A C 1
ATOM 690 O O . LEU A 1 86 ? -13.495 0.449 -5.548 1.00 85.94 86 LEU A O 1
ATOM 694 N N . GLU A 1 87 ? -11.450 1.206 -6.119 1.00 82.75 87 GLU A N 1
ATOM 695 C CA . GLU A 1 87 ? -11.611 2.547 -5.562 1.00 82.75 87 GLU A CA 1
ATOM 696 C C . GLU A 1 87 ? -12.714 3.336 -6.283 1.00 82.75 87 GLU A C 1
ATOM 698 O O . GLU A 1 87 ? -13.530 3.973 -5.636 1.00 82.75 87 GLU A O 1
ATOM 703 N N . ILE A 1 88 ? -12.801 3.241 -7.615 1.00 85.19 88 ILE A N 1
ATOM 704 C CA . ILE A 1 88 ? -13.843 3.928 -8.403 1.00 85.19 88 ILE A CA 1
ATOM 705 C C . ILE A 1 88 ? -15.229 3.283 -8.228 1.00 85.19 88 ILE A C 1
ATOM 707 O O . ILE A 1 88 ? -16.249 3.957 -8.363 1.00 85.19 88 ILE A O 1
ATOM 711 N N . LEU A 1 89 ? -15.281 1.968 -8.000 1.00 81.81 89 LEU A N 1
ATOM 712 C CA . LEU A 1 89 ? -16.538 1.225 -7.850 1.00 81.81 89 LEU A CA 1
ATOM 713 C C . LEU A 1 89 ? -17.175 1.359 -6.458 1.00 81.81 89 LEU A C 1
ATOM 715 O O . LEU A 1 89 ? -18.339 0.978 -6.317 1.00 81.81 89 LEU A O 1
ATOM 719 N N . THR A 1 90 ? -16.429 1.833 -5.456 1.00 64.50 90 THR A N 1
ATOM 720 C CA . THR A 1 90 ? -16.860 1.924 -4.049 1.00 64.50 90 THR A CA 1
ATOM 721 C C . THR A 1 90 ? -17.275 3.345 -3.697 1.00 64.50 90 THR A C 1
ATOM 723 O O . THR A 1 90 ? -18.324 3.488 -3.029 1.00 64.50 90 THR A O 1
#

Radius of gyration: 16.38 Å; chains: 1; bounding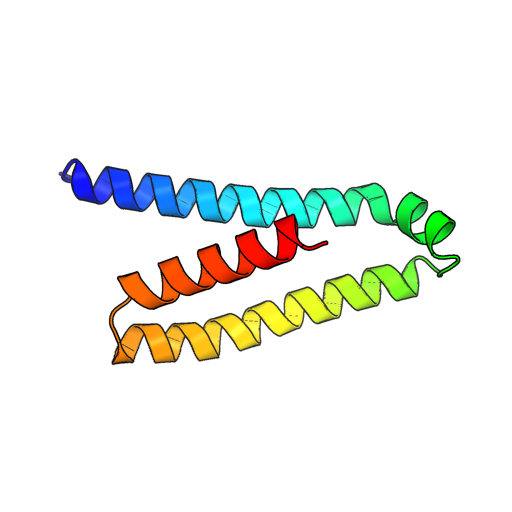 box: 47×25×36 Å

Sequence (90 aa):
MLNRQQTAFFLVAFFAWTLDAFDFFSVTLNIIEIGKTFNKSVAHITWGITVTLMLRSVGAIVFGIAGDRFGRKWPFVINIAFYATLEILT

InterPro domains:
  IPR005828 Major facilitator, sugar transporter-like [PF00083] (10-85)
  IPR020846 Major facilitator superfamily domain [PS50850] (9-90)
  IPR036259 MFS transporter superfamily [G3DSA:1.20.1250.20] (3-90)
  IPR036259 MFS transporter superfamily [SSF103473] (3-87)

Secondary structure (DSSP, 8-state):
---HHHHHHHHHHHHHHHHHHHHHHHHHHTHHHHHHHTT--HHHHHHHHHHHHHHHHHHHHHHHHHHHHH-THHHHHHHHHHHHHHHHH-

Organism: NCBI:txid392030

Foldseek 3Di:
DDDPVNVVVVVVVVVLVVVVVVVLVVCVVCLVVVCVVVVHDSVVSVVVSVVVVVVVVVLCVVLVVVCVVVNVPVSVVVVSVVVVVVVVVD